Protein AF-A0AAV4PZE9-F1 (afdb_monomer_lite)

pLDDT: mean 72.15, std 19.59, range [29.45, 95.88]

InterPro domains:
  IPR031569 Apextrin, C-terminal domain [PF16977] (14-141)

Sequence (150 aa):
MSHKYFDFLCNRGKQQKTKIGSNEQKSGVAQHFCMKTTTWASQSKPQKWPKGEYCILQYGNRCPDDFQSGYITWRDTNNTSSSQSHTDGYTPAGNYTVGTTRIFYCCRNDGSSKNKIQLPNDAPFYLLKAGKYCQKVEGDVRVRTVLPLQ

Foldseek 3Di:
DDDDDDDFPDDDADWDFDQPDDPDRDTDIDGGDTAGQDDQPPPPDRDDFDAEWWKDFAHPDDDDPQWDKDKDKDFAPDQDPPQFQDDDDGDGDWDGGRRMTMTMMTTHHRHYLPDADEDDPVDDDDIHGRDDDHRHHPPDPDDDPPDDDD

Radius of gyration: 17.13 Å; chains: 1; bounding box: 54×29×39 Å

Structure (mmCIF, N/CA/C/O backbone):
data_AF-A0AAV4PZE9-F1
#
_entry.id   AF-A0AAV4PZE9-F1
#
loop_
_atom_site.group_PDB
_atom_site.id
_atom_site.type_symbol
_atom_site.label_atom_id
_atom_site.label_alt_id
_atom_site.label_comp_id
_atom_site.label_asym_id
_atom_site.label_entity_id
_atom_site.label_seq_id
_atom_site.pdbx_PDB_ins_code
_atom_site.Cartn_x
_atom_site.Cartn_y
_atom_site.Cartn_z
_atom_site.occupancy
_atom_site.B_iso_or_equiv
_atom_site.auth_seq_id
_atom_site.auth_comp_id
_atom_site.auth_asym_id
_atom_site.auth_atom_id
_atom_site.pdbx_PDB_model_num
ATOM 1 N N . MET A 1 1 ? -25.671 -20.533 7.749 1.00 29.45 1 MET A N 1
ATOM 2 C CA . MET A 1 1 ? -25.626 -19.819 6.454 1.00 29.45 1 MET A CA 1
ATOM 3 C C . MET A 1 1 ? -24.262 -19.158 6.332 1.00 29.45 1 MET A C 1
ATOM 5 O O . MET A 1 1 ? -23.963 -18.267 7.112 1.00 29.45 1 MET A O 1
ATOM 9 N N . SER A 1 2 ? -23.403 -19.670 5.450 1.00 30.14 2 SER A N 1
ATOM 10 C CA . SER A 1 2 ? -22.038 -19.172 5.232 1.00 30.14 2 SER A CA 1
ATOM 11 C C . SER A 1 2 ? -22.081 -18.101 4.140 1.00 30.14 2 SER A C 1
AT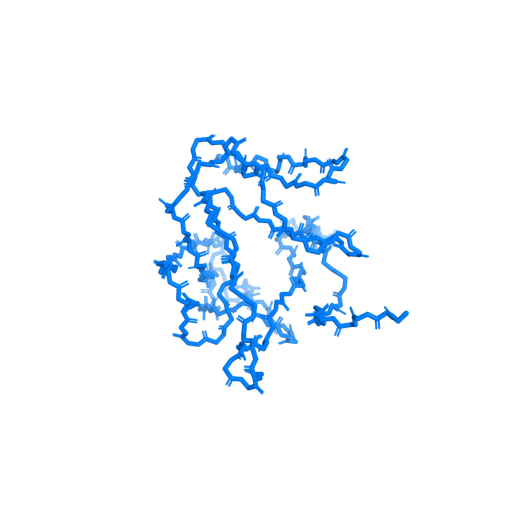OM 13 O O . SER A 1 2 ? -22.415 -18.394 2.994 1.00 30.14 2 SER A O 1
ATOM 15 N N . HIS A 1 3 ? -21.833 -16.849 4.513 1.00 32.53 3 HIS A N 1
ATOM 16 C CA . HIS A 1 3 ? -21.804 -15.713 3.596 1.00 32.53 3 HIS A CA 1
ATOM 17 C C . HIS A 1 3 ? -20.394 -15.603 2.988 1.00 32.53 3 HIS A C 1
ATOM 19 O O . HIS A 1 3 ? -19.469 -15.123 3.637 1.00 32.53 3 HIS A O 1
ATOM 25 N N . LYS A 1 4 ? -20.234 -16.048 1.734 1.00 41.56 4 LYS A N 1
ATOM 26 C CA . LYS A 1 4 ? -19.024 -15.875 0.908 1.00 41.56 4 LYS A CA 1
ATOM 27 C C . LYS A 1 4 ? -18.956 -14.435 0.375 1.00 41.56 4 LYS A C 1
ATOM 29 O O . LYS A 1 4 ? -19.753 -14.102 -0.495 1.00 41.56 4 LYS A O 1
ATOM 34 N N . TYR A 1 5 ? -18.065 -13.573 0.881 1.00 39.91 5 TYR A N 1
ATOM 35 C CA . TYR A 1 5 ? -18.033 -12.150 0.462 1.00 39.91 5 TYR A CA 1
ATOM 36 C C . TYR A 1 5 ? -16.646 -11.548 0.178 1.00 39.91 5 TYR A C 1
ATOM 38 O O . TYR A 1 5 ? -16.546 -10.340 -0.052 1.00 39.91 5 TYR A O 1
ATOM 46 N N . PHE A 1 6 ? -15.579 -12.351 0.113 1.00 42.88 6 PHE A N 1
ATOM 47 C CA . PHE A 1 6 ? -14.246 -11.872 -0.271 1.00 42.88 6 PHE A CA 1
ATOM 48 C C . PHE A 1 6 ? -13.510 -12.881 -1.157 1.00 42.88 6 PHE A C 1
ATOM 50 O O . PHE A 1 6 ? -12.666 -13.635 -0.690 1.00 42.88 6 PHE A O 1
ATOM 57 N N . ASP A 1 7 ? -13.794 -12.867 -2.459 1.00 41.50 7 ASP A N 1
ATOM 58 C CA . ASP A 1 7 ? -12.961 -13.591 -3.421 1.00 41.50 7 ASP A CA 1
ATOM 59 C C . ASP A 1 7 ? -11.692 -12.777 -3.703 1.00 41.50 7 ASP A C 1
ATOM 61 O O . ASP A 1 7 ? -11.686 -11.811 -4.471 1.00 41.50 7 ASP A O 1
ATOM 65 N N . PHE A 1 8 ? -10.600 -13.153 -3.040 1.00 47.84 8 PHE A N 1
ATOM 66 C CA . PHE A 1 8 ? -9.256 -12.767 -3.447 1.00 47.84 8 PHE A CA 1
ATOM 67 C C . PHE A 1 8 ? -8.822 -13.704 -4.577 1.00 47.84 8 PHE A C 1
ATOM 69 O O . PHE A 1 8 ? -8.687 -14.909 -4.368 1.00 47.84 8 PHE A O 1
ATOM 76 N N . LEU A 1 9 ? -8.581 -13.167 -5.777 1.00 50.62 9 LEU A N 1
ATOM 77 C CA . LEU A 1 9 ? -7.976 -13.951 -6.854 1.00 50.62 9 LEU A CA 1
ATOM 78 C C . LEU A 1 9 ? -6.510 -14.202 -6.485 1.00 50.62 9 LEU A C 1
ATOM 80 O O . LEU A 1 9 ? -5.657 -13.325 -6.613 1.00 50.62 9 LEU A O 1
ATOM 84 N N . CYS A 1 10 ? -6.242 -15.390 -5.948 1.00 49.56 10 CYS A N 1
ATOM 85 C CA . CYS A 1 10 ? -4.923 -15.806 -5.501 1.00 49.56 10 CYS A CA 1
ATOM 86 C C . CYS A 1 10 ? -4.304 -16.806 -6.472 1.00 49.56 10 CYS A C 1
ATOM 88 O O . CYS A 1 10 ? -4.860 -17.874 -6.711 1.00 49.56 10 CYS A O 1
ATOM 90 N N . ASN A 1 11 ? -3.062 -16.542 -6.870 1.00 41.31 11 ASN A N 1
ATOM 91 C CA . ASN A 1 11 ? -2.114 -17.608 -7.169 1.00 41.31 11 ASN A CA 1
ATOM 92 C C . ASN A 1 11 ? -0.833 -17.355 -6.349 1.00 41.31 11 ASN A C 1
ATOM 94 O O . ASN A 1 11 ? 0.110 -16.715 -6.798 1.00 41.31 11 ASN A O 1
ATOM 98 N N . ARG A 1 12 ? -0.840 -17.840 -5.095 1.00 43.59 12 ARG A N 1
ATOM 99 C CA . ARG A 1 12 ? 0.313 -17.930 -4.168 1.00 43.59 12 ARG A CA 1
ATOM 100 C C . ARG A 1 12 ? 0.987 -16.604 -3.753 1.00 43.59 12 ARG A C 1
ATOM 102 O O . ARG A 1 12 ? 2.163 -16.411 -4.035 1.00 43.59 12 ARG A O 1
ATOM 109 N N . GLY A 1 13 ? 0.317 -15.743 -2.981 1.00 46.16 13 GLY A N 1
ATOM 110 C CA . GLY A 1 13 ? 0.919 -14.517 -2.419 1.00 46.16 13 GLY A CA 1
ATOM 111 C C . GLY A 1 13 ? 2.163 -14.765 -1.541 1.00 46.16 13 GLY A C 1
ATOM 112 O O . GLY A 1 13 ? 2.049 -15.256 -0.419 1.00 46.16 13 GLY A O 1
ATOM 113 N N . LYS A 1 14 ? 3.357 -14.443 -2.052 1.00 51.97 14 LYS A N 1
ATOM 114 C CA . LYS A 1 14 ? 4.674 -14.542 -1.395 1.00 51.97 14 LYS A CA 1
ATOM 115 C C . LYS A 1 14 ? 5.615 -13.495 -2.003 1.00 51.97 14 LYS A C 1
ATOM 117 O O . LYS A 1 14 ? 5.626 -13.319 -3.216 1.00 51.97 14 LYS A O 1
ATOM 122 N N . GLN A 1 15 ? 6.440 -12.848 -1.182 1.00 49.41 15 GLN A N 1
ATOM 123 C CA . GLN A 1 15 ? 7.605 -12.090 -1.653 1.00 49.41 15 GLN A CA 1
ATOM 124 C C . GLN A 1 15 ? 8.856 -12.951 -1.455 1.00 49.41 15 GLN A C 1
ATOM 126 O O . GLN A 1 15 ? 9.079 -13.463 -0.357 1.00 49.41 15 GLN A O 1
ATOM 131 N N . GLN A 1 16 ? 9.646 -13.156 -2.509 1.00 53.03 16 GLN A N 1
ATOM 132 C CA . GLN A 1 16 ? 10.861 -13.971 -2.468 1.00 53.03 16 GLN A CA 1
ATOM 133 C C . GLN A 1 16 ? 12.020 -13.243 -3.147 1.00 53.03 16 GLN A C 1
ATOM 135 O O . GLN A 1 16 ? 11.874 -12.664 -4.223 1.00 53.03 16 GLN A O 1
ATOM 140 N N . LYS A 1 17 ? 13.194 -13.294 -2.514 1.00 51.34 17 LYS A N 1
ATOM 141 C CA . LYS A 1 17 ? 14.453 -12.922 -3.156 1.00 51.34 17 LYS A CA 1
ATOM 142 C C . LYS A 1 17 ? 14.939 -14.134 -3.941 1.00 51.34 17 LYS A C 1
ATOM 144 O O . LYS A 1 17 ? 15.281 -15.149 -3.337 1.00 51.34 17 LYS A O 1
ATOM 149 N N . THR A 1 18 ? 14.971 -14.031 -5.263 1.00 53.59 18 THR A N 1
ATOM 150 C CA . THR A 1 18 ? 15.380 -15.145 -6.127 1.00 53.59 18 THR A CA 1
ATOM 151 C C . THR A 1 18 ? 16.806 -14.909 -6.611 1.00 53.59 18 THR A C 1
ATOM 153 O O . THR A 1 18 ? 17.128 -13.826 -7.105 1.00 53.59 18 THR A O 1
ATOM 156 N N . LYS A 1 19 ? 17.668 -15.923 -6.473 1.00 49.59 19 LYS A N 1
ATOM 157 C CA . LYS A 1 19 ? 18.933 -15.998 -7.215 1.00 49.59 19 LYS A CA 1
ATOM 158 C C . LYS A 1 19 ? 18.631 -16.653 -8.559 1.00 49.59 19 LYS A C 1
ATOM 160 O O . LYS A 1 19 ? 18.187 -17.798 -8.573 1.00 49.59 19 LYS A O 1
ATOM 165 N N . ILE A 1 20 ? 18.823 -15.935 -9.660 1.00 50.69 20 ILE A N 1
ATOM 166 C CA . ILE A 1 20 ? 18.565 -16.454 -11.008 1.00 50.69 20 ILE A CA 1
ATOM 167 C C . ILE A 1 20 ? 19.921 -16.675 -11.692 1.00 50.69 20 ILE A C 1
ATOM 169 O O . ILE A 1 20 ? 20.580 -15.709 -12.059 1.00 50.69 20 ILE A O 1
ATOM 173 N N . GLY A 1 21 ? 20.331 -17.939 -11.863 1.00 46.47 21 GLY A N 1
ATOM 174 C CA . GLY A 1 21 ? 21.490 -18.338 -12.681 1.00 46.47 21 GLY A CA 1
ATOM 175 C C . GLY A 1 21 ? 22.750 -18.764 -11.911 1.00 46.47 21 GLY A C 1
ATOM 176 O O . GLY A 1 21 ? 23.053 -18.252 -10.837 1.00 46.47 21 GLY A O 1
ATOM 177 N N . SER A 1 22 ? 23.480 -19.734 -12.476 1.00 45.44 22 SER A N 1
ATOM 178 C CA . SER A 1 22 ? 24.618 -20.436 -11.863 1.00 45.44 22 SER A CA 1
ATOM 179 C C . SER A 1 22 ? 26.007 -19.863 -12.177 1.00 45.44 22 SER A C 1
ATOM 181 O O . SER A 1 22 ? 26.972 -20.447 -11.708 1.00 45.44 22 SER A O 1
ATOM 183 N N . ASN A 1 23 ? 26.152 -18.739 -12.895 1.00 50.50 23 ASN A N 1
ATOM 184 C CA . ASN A 1 23 ? 27.465 -18.082 -13.089 1.00 50.50 23 ASN A CA 1
ATOM 185 C C . ASN A 1 23 ? 27.430 -16.552 -13.322 1.00 50.50 23 ASN A C 1
ATOM 187 O O . ASN A 1 23 ? 28.462 -15.945 -13.577 1.00 50.50 23 ASN A O 1
ATOM 191 N N . GLU A 1 24 ? 26.285 -15.893 -13.137 1.00 48.66 24 GLU A N 1
ATOM 192 C CA . GLU A 1 24 ? 26.198 -14.439 -12.938 1.00 48.66 24 GLU A CA 1
ATOM 193 C C . GLU A 1 24 ? 25.281 -14.203 -11.739 1.00 48.66 24 GLU A C 1
ATOM 195 O O . GLU A 1 24 ? 24.183 -14.756 -11.679 1.00 48.66 24 GLU A O 1
ATOM 200 N N . GLN A 1 25 ? 25.712 -13.401 -10.764 1.00 50.97 25 GLN A N 1
ATOM 201 C CA . GLN A 1 25 ? 24.911 -13.077 -9.581 1.00 50.97 25 GLN A CA 1
ATOM 202 C C . GLN A 1 25 ? 23.758 -12.115 -9.936 1.00 50.97 25 GLN A C 1
ATOM 204 O O . GLN A 1 25 ? 23.723 -10.976 -9.475 1.00 50.97 25 GLN A O 1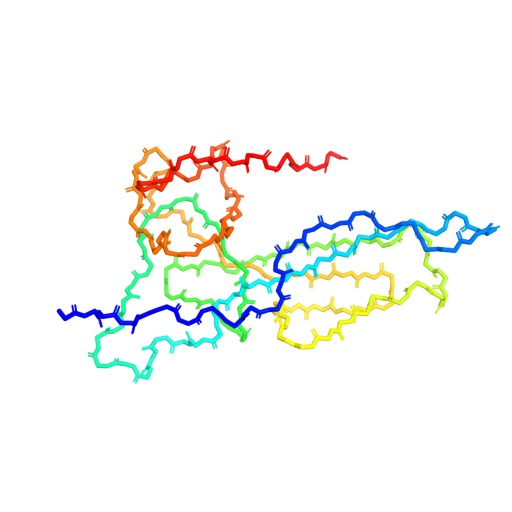
ATOM 209 N N . LYS A 1 26 ? 22.784 -12.553 -10.742 1.00 54.56 26 LYS A N 1
ATOM 210 C CA . LYS A 1 26 ? 21.531 -11.814 -10.938 1.00 54.56 26 LYS A CA 1
ATOM 211 C C . LYS A 1 26 ? 20.626 -12.069 -9.731 1.00 54.56 26 LYS A C 1
ATOM 213 O O . LYS A 1 26 ? 20.133 -13.175 -9.503 1.00 54.56 26 LYS A O 1
ATOM 218 N N . SER A 1 27 ? 20.452 -11.034 -8.912 1.00 62.94 27 SER A N 1
ATOM 219 C CA . SER A 1 27 ? 19.528 -11.016 -7.775 1.00 62.94 27 SER A CA 1
ATOM 220 C C . SER A 1 27 ? 18.307 -10.185 -8.148 1.00 62.94 27 SER A C 1
ATOM 222 O O . SER A 1 27 ? 18.458 -9.029 -8.529 1.00 62.94 27 SER A O 1
ATOM 224 N N . GLY A 1 28 ? 17.109 -10.747 -7.987 1.00 66.19 28 GLY A N 1
ATOM 225 C CA . GLY A 1 28 ? 15.844 -10.058 -8.251 1.00 66.19 28 GLY A CA 1
ATOM 226 C C . GLY A 1 28 ? 14.850 -10.190 -7.098 1.00 66.19 28 GLY A C 1
ATOM 227 O O . GLY A 1 28 ? 15.032 -11.003 -6.185 1.00 66.19 28 GLY A O 1
ATOM 228 N N . VAL A 1 29 ? 13.787 -9.388 -7.146 1.00 72.69 29 VAL A N 1
ATOM 229 C CA . VAL A 1 29 ? 12.654 -9.470 -6.216 1.00 72.69 29 VAL A CA 1
ATOM 230 C C . VAL A 1 29 ? 11.454 -10.029 -6.972 1.00 72.69 29 VAL A C 1
ATOM 232 O O . VAL A 1 29 ? 10.931 -9.377 -7.869 1.00 72.69 29 VAL A O 1
ATOM 235 N N . ALA A 1 30 ? 11.002 -11.222 -6.594 1.00 74.81 30 ALA A N 1
ATOM 236 C CA . ALA A 1 30 ? 9.744 -11.777 -7.071 1.00 74.81 30 ALA A CA 1
ATOM 237 C C . ALA A 1 30 ? 8.637 -11.448 -6.063 1.00 74.81 30 ALA A C 1
ATOM 239 O O . ALA A 1 30 ? 8.767 -11.732 -4.868 1.00 74.81 30 ALA A O 1
ATOM 240 N N . GLN A 1 31 ? 7.547 -10.846 -6.538 1.00 75.12 31 GLN A N 1
ATOM 241 C CA . GLN A 1 31 ? 6.378 -10.541 -5.718 1.00 75.12 31 GLN A CA 1
ATOM 242 C C . GLN A 1 31 ? 5.147 -11.204 -6.321 1.00 75.12 31 GLN A C 1
ATOM 244 O O . GLN A 1 31 ? 4.786 -10.941 -7.464 1.00 75.12 31 GLN A O 1
ATOM 249 N N . HIS A 1 32 ? 4.493 -12.044 -5.530 1.00 76.50 32 HIS A N 1
ATOM 250 C CA . HIS A 1 32 ? 3.186 -12.584 -5.857 1.00 76.50 32 HIS A CA 1
ATOM 251 C C . HIS A 1 32 ? 2.136 -11.892 -5.004 1.00 76.50 32 HIS A C 1
ATOM 253 O O . HIS A 1 32 ? 2.319 -11.714 -3.795 1.00 76.50 32 HIS A O 1
ATOM 259 N N . PHE A 1 33 ? 1.019 -11.550 -5.630 1.00 74.06 33 PHE A N 1
ATOM 260 C CA . PHE A 1 33 ? -0.038 -10.782 -5.002 1.00 74.06 33 PHE A CA 1
ATOM 261 C C . PHE A 1 33 ? -1.328 -11.590 -4.937 1.00 74.06 33 PHE A C 1
ATOM 263 O O . PHE A 1 33 ? -1.640 -12.380 -5.825 1.00 74.06 33 PHE A O 1
ATOM 270 N N . CYS A 1 34 ? -2.089 -11.342 -3.879 1.00 72.06 34 CYS A N 1
ATOM 271 C CA . CYS A 1 34 ? -3.516 -11.600 -3.845 1.00 72.06 34 CYS A CA 1
ATOM 272 C C . CYS A 1 34 ? -4.173 -10.266 -3.526 1.00 72.06 34 CYS A C 1
ATOM 274 O O . CYS A 1 34 ? -3.862 -9.657 -2.502 1.00 72.06 34 CYS A O 1
ATOM 276 N N . MET A 1 35 ? -5.038 -9.785 -4.410 1.00 74.19 35 MET A N 1
ATOM 277 C CA . MET A 1 35 ? -5.720 -8.514 -4.206 1.00 74.19 35 MET A CA 1
ATOM 278 C C . MET A 1 35 ? -7.181 -8.626 -4.591 1.00 74.19 35 MET A C 1
ATOM 280 O O . MET A 1 35 ? -7.593 -9.510 -5.342 1.00 74.19 35 MET A O 1
ATOM 284 N N . LYS A 1 36 ? -7.964 -7.702 -4.054 1.00 70.88 36 LYS A N 1
ATOM 285 C CA . LYS A 1 36 ? -9.360 -7.557 -4.418 1.00 70.88 36 LYS A CA 1
ATOM 286 C C . LYS A 1 36 ? -9.442 -6.903 -5.800 1.00 70.88 36 LYS A C 1
ATOM 288 O O . LYS A 1 36 ? -9.002 -5.769 -5.958 1.00 70.88 36 LYS A O 1
ATOM 293 N N . THR A 1 37 ? -10.008 -7.609 -6.776 1.00 69.19 37 THR A N 1
ATOM 294 C CA . THR A 1 37 ? -10.127 -7.147 -8.172 1.00 69.19 37 THR A CA 1
ATOM 295 C C . THR A 1 37 ? -11.520 -6.622 -8.527 1.00 69.19 37 THR A C 1
ATOM 297 O O . THR A 1 37 ? -11.736 -6.066 -9.600 1.00 69.19 37 THR A O 1
ATOM 300 N N . THR A 1 38 ? -12.495 -6.769 -7.632 1.00 61.94 38 THR A N 1
ATOM 301 C CA . THR A 1 38 ? -13.865 -6.298 -7.846 1.00 61.94 38 THR A CA 1
ATOM 302 C C . THR A 1 38 ? -14.115 -5.017 -7.060 1.00 61.94 38 THR A C 1
ATOM 304 O O . THR A 1 38 ? -13.973 -4.967 -5.834 1.00 61.94 38 THR A O 1
ATOM 307 N N . THR A 1 39 ? -14.496 -3.953 -7.768 1.00 52.78 39 THR A N 1
ATOM 308 C CA . THR A 1 39 ? -15.054 -2.752 -7.149 1.00 52.78 39 THR A CA 1
ATOM 309 C C . THR A 1 39 ? -16.471 -3.091 -6.687 1.00 52.78 39 THR A C 1
ATOM 311 O O . THR A 1 39 ? -17.278 -3.623 -7.444 1.00 52.78 39 THR A O 1
ATOM 314 N N . TRP A 1 40 ? -16.802 -2.820 -5.422 1.00 52.28 40 TRP A N 1
ATOM 315 C CA . TRP A 1 40 ? -18.111 -3.161 -4.841 1.00 52.28 40 TRP A CA 1
ATOM 316 C C . TRP A 1 40 ? -19.312 -2.440 -5.480 1.00 52.28 40 TRP A C 1
ATOM 318 O O . TRP A 1 40 ? -20.440 -2.645 -5.040 1.00 52.28 40 TRP A O 1
ATOM 328 N N . ALA A 1 41 ? -19.092 -1.623 -6.512 1.00 46.38 41 ALA A N 1
ATOM 329 C CA . ALA A 1 41 ? -20.129 -0.895 -7.236 1.00 46.38 41 ALA A CA 1
ATOM 330 C C . ALA A 1 41 ? -21.214 -1.812 -7.839 1.00 46.38 41 ALA A C 1
ATOM 332 O O . ALA A 1 41 ? -22.313 -1.345 -8.113 1.00 46.38 41 ALA A O 1
ATOM 333 N N . SER A 1 42 ? -20.937 -3.111 -7.999 1.00 43.69 42 SER A N 1
ATOM 334 C CA . SER A 1 42 ? -21.885 -4.096 -8.539 1.00 43.69 42 SER A CA 1
ATOM 335 C 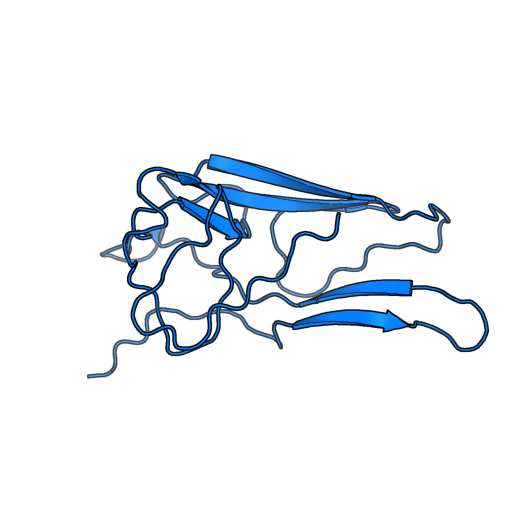C . SER A 1 42 ? -22.752 -4.804 -7.480 1.00 43.69 42 SER A C 1
ATOM 337 O O . SER A 1 42 ? -23.530 -5.684 -7.841 1.00 43.69 42 SER A O 1
ATOM 339 N N . GLN A 1 43 ? -22.620 -4.490 -6.182 1.00 52.91 43 GLN A N 1
ATOM 340 C CA . GLN A 1 43 ? -23.400 -5.123 -5.103 1.00 52.91 43 GLN A CA 1
ATOM 341 C C . GLN A 1 43 ? -24.439 -4.163 -4.508 1.00 52.91 43 GLN A C 1
ATOM 343 O O . GLN A 1 43 ? -24.166 -2.987 -4.301 1.00 52.91 43 GLN A O 1
ATOM 348 N N . SER A 1 44 ? -25.620 -4.683 -4.152 1.00 52.44 44 SER A N 1
ATOM 349 C CA . SER A 1 44 ? -26.739 -3.906 -3.587 1.00 52.44 44 SER A CA 1
ATOM 350 C C . SER A 1 44 ? -26.445 -3.262 -2.220 1.00 52.44 44 SER A C 1
ATOM 352 O O . SER A 1 44 ? -27.156 -2.348 -1.807 1.00 52.44 44 SER A O 1
ATOM 354 N N . LYS A 1 45 ? -25.396 -3.715 -1.518 1.00 54.81 45 LYS A N 1
ATOM 355 C CA . LYS A 1 45 ? -24.847 -3.104 -0.297 1.00 54.81 45 LYS A CA 1
ATOM 356 C C . LYS A 1 45 ? -23.314 -3.205 -0.316 1.00 54.81 45 LYS A C 1
ATOM 358 O O . LYS A 1 45 ? -22.777 -4.195 0.180 1.00 54.81 45 LYS A O 1
ATOM 363 N N . PRO A 1 46 ? -22.594 -2.231 -0.896 1.00 59.78 46 PRO A N 1
ATOM 364 C CA . PRO A 1 46 ? -21.138 -2.274 -0.942 1.00 59.78 46 PRO A CA 1
ATOM 365 C C . PRO A 1 46 ? -20.567 -2.206 0.477 1.00 59.78 46 PRO A C 1
ATOM 367 O O . PRO A 1 46 ? -20.773 -1.230 1.202 1.00 59.78 46 PRO A O 1
ATOM 370 N N . GLN A 1 47 ? -19.849 -3.251 0.891 1.00 68.69 47 GLN A N 1
ATOM 371 C CA . GLN A 1 47 ? -19.156 -3.247 2.174 1.00 68.69 47 GLN A CA 1
ATOM 372 C C . GLN A 1 47 ? -17.994 -2.257 2.103 1.00 68.69 47 GLN A C 1
ATOM 374 O O . GLN A 1 47 ? -17.057 -2.439 1.329 1.00 68.69 47 GLN A O 1
ATOM 379 N N . LYS A 1 48 ? -18.071 -1.187 2.895 1.00 80.69 48 LYS A N 1
ATOM 380 C CA . LYS A 1 48 ? -17.023 -0.167 2.943 1.00 80.69 48 LYS A CA 1
ATOM 381 C C . LYS A 1 48 ? -15.800 -0.706 3.676 1.00 80.69 48 LYS A C 1
ATOM 383 O O . LYS A 1 48 ? -15.926 -1.395 4.688 1.00 80.69 48 LYS A O 1
ATOM 388 N N . TRP A 1 49 ? -14.616 -0.344 3.192 1.00 87.75 49 TRP A N 1
ATOM 389 C CA . TRP A 1 49 ? -13.385 -0.538 3.952 1.00 87.75 49 TRP A CA 1
ATOM 390 C C . TRP A 1 49 ? -13.508 0.159 5.321 1.00 87.75 49 TRP A C 1
ATOM 392 O O . TRP A 1 49 ? -14.003 1.291 5.375 1.00 87.75 49 TRP A O 1
ATOM 402 N N . PRO A 1 50 ? -13.040 -0.459 6.415 1.00 91.75 50 PRO A N 1
ATOM 403 C CA . PRO A 1 50 ? -13.080 0.156 7.736 1.00 91.75 50 PRO A CA 1
ATOM 404 C C . PRO A 1 50 ? -12.118 1.347 7.818 1.00 91.75 50 PRO A C 1
ATOM 406 O O . PRO A 1 50 ? -11.020 1.300 7.257 1.00 91.75 50 PRO A O 1
ATOM 409 N N . LYS A 1 51 ? -12.518 2.395 8.545 1.00 94.44 51 LYS A N 1
ATOM 410 C CA . LYS A 1 51 ? -11.661 3.554 8.836 1.00 94.44 51 LYS A CA 1
ATOM 411 C C . LYS A 1 51 ? -10.381 3.124 9.539 1.00 94.44 51 LYS A C 1
ATOM 413 O O . LYS A 1 51 ? -10.416 2.239 10.392 1.00 94.44 51 LYS A O 1
ATOM 418 N N . GLY A 1 52 ? -9.265 3.764 9.213 1.00 94.88 52 GLY A N 1
ATOM 419 C CA . GLY A 1 52 ? -7.974 3.399 9.785 1.00 94.88 52 GLY A CA 1
ATOM 420 C C . GLY A 1 52 ? -6.812 4.159 9.166 1.00 94.88 52 GLY A C 1
ATOM 421 O O . GLY A 1 52 ? -7.004 5.154 8.473 1.00 94.88 52 GLY A O 1
ATOM 422 N N . GLU A 1 53 ? -5.611 3.655 9.427 1.00 95.88 53 GLU A N 1
ATOM 423 C CA . GLU A 1 53 ? -4.345 4.195 8.928 1.00 95.88 53 GLU A CA 1
ATOM 424 C C . GLU A 1 53 ? -3.561 3.063 8.245 1.00 95.88 53 GLU A C 1
ATOM 426 O O . GLU A 1 53 ? -2.730 2.382 8.852 1.00 95.88 53 GLU A O 1
ATOM 431 N N . TYR A 1 54 ? -3.887 2.801 6.979 1.00 94.38 54 TYR A N 1
ATOM 432 C CA . TYR A 1 54 ? -3.296 1.719 6.188 1.00 94.38 54 TYR A CA 1
ATOM 433 C C . TYR A 1 54 ? -3.437 1.969 4.688 1.00 94.38 54 TYR A C 1
ATOM 435 O O . TYR A 1 54 ? -4.290 2.742 4.248 1.00 94.38 54 TYR A O 1
ATOM 443 N N . CYS A 1 55 ? -2.620 1.271 3.901 1.00 93.88 55 CYS A N 1
ATOM 444 C CA . CYS A 1 55 ? -2.742 1.242 2.452 1.00 93.88 55 CYS A CA 1
ATOM 445 C C . CYS A 1 55 ? -2.981 -0.174 1.924 1.00 93.88 55 CYS A C 1
ATOM 447 O O . CYS A 1 55 ? -2.604 -1.173 2.539 1.00 93.88 55 CYS A O 1
ATOM 449 N N . ILE A 1 56 ? -3.590 -0.241 0.749 1.00 91.56 56 ILE A N 1
ATOM 450 C CA . ILE A 1 56 ? -3.822 -1.453 -0.035 1.00 91.56 56 ILE A CA 1
ATOM 451 C C . ILE A 1 56 ? -3.253 -1.253 -1.440 1.00 91.56 56 ILE A C 1
ATOM 453 O O . ILE A 1 56 ? -3.109 -0.120 -1.899 1.00 91.56 56 ILE A O 1
ATOM 457 N N . LEU A 1 57 ? -2.936 -2.343 -2.135 1.00 90.19 57 LEU A N 1
ATOM 458 C CA . LEU A 1 57 ? -2.549 -2.275 -3.545 1.00 90.19 57 LEU A CA 1
ATOM 459 C C . LEU A 1 57 ? -3.724 -1.745 -4.369 1.00 90.19 57 LEU A C 1
ATOM 461 O O . LEU A 1 57 ? -4.858 -2.193 -4.188 1.00 90.19 57 LEU A O 1
ATOM 465 N N . GLN A 1 58 ? -3.459 -0.789 -5.257 1.00 90.19 58 GLN A N 1
ATOM 466 C CA . GLN A 1 58 ? -4.489 -0.285 -6.153 1.00 90.19 58 GLN A CA 1
ATOM 467 C C . GLN A 1 58 ? -4.777 -1.344 -7.217 1.00 90.19 58 GLN A C 1
ATOM 469 O O . GLN A 1 58 ? -3.857 -1.880 -7.832 1.00 90.19 58 GLN A O 1
ATOM 474 N N . TYR A 1 59 ? -6.056 -1.602 -7.468 1.00 86.56 59 TYR A N 1
ATOM 475 C CA . TYR A 1 59 ? -6.510 -2.376 -8.614 1.00 86.56 59 TYR A CA 1
ATOM 476 C C . TYR A 1 59 ? -7.363 -1.487 -9.520 1.00 86.56 59 TYR A C 1
ATOM 478 O O . TYR A 1 59 ? -8.186 -0.710 -9.036 1.00 86.56 59 TYR A O 1
ATOM 486 N N . GLY A 1 60 ? -7.166 -1.589 -10.834 1.00 85.94 60 GLY A N 1
ATOM 487 C CA . GLY A 1 60 ? -7.819 -0.708 -11.800 1.00 85.94 60 GLY A CA 1
ATOM 488 C C . GLY A 1 60 ? -7.292 0.733 -11.764 1.00 85.94 60 GLY A C 1
ATOM 489 O O . GLY A 1 60 ? -6.176 1.014 -11.323 1.00 85.94 60 GLY A O 1
ATOM 490 N N . ASN A 1 61 ? -8.092 1.672 -12.264 1.00 88.00 61 ASN A N 1
ATOM 491 C CA . ASN A 1 61 ? -7.661 3.051 -12.513 1.00 88.00 61 ASN A CA 1
ATOM 492 C C . ASN A 1 61 ? -7.951 4.037 -11.368 1.00 88.00 61 ASN A C 1
ATOM 494 O O . ASN A 1 61 ? -7.562 5.199 -11.475 1.00 88.00 61 ASN A O 1
ATOM 498 N N . ARG A 1 62 ? -8.644 3.619 -10.302 1.00 88.00 62 ARG A N 1
ATOM 499 C CA . ARG A 1 62 ? -9.055 4.497 -9.194 1.00 88.00 62 ARG A CA 1
ATOM 500 C C . ARG A 1 62 ? -9.002 3.776 -7.854 1.00 88.00 62 ARG A C 1
ATOM 502 O O . ARG A 1 62 ? -9.216 2.568 -7.782 1.00 88.00 62 ARG A O 1
ATOM 509 N N . CYS A 1 63 ? -8.753 4.542 -6.797 1.00 90.44 63 CYS A N 1
ATOM 510 C CA . CYS A 1 63 ? -8.869 4.050 -5.433 1.00 90.44 63 CYS A C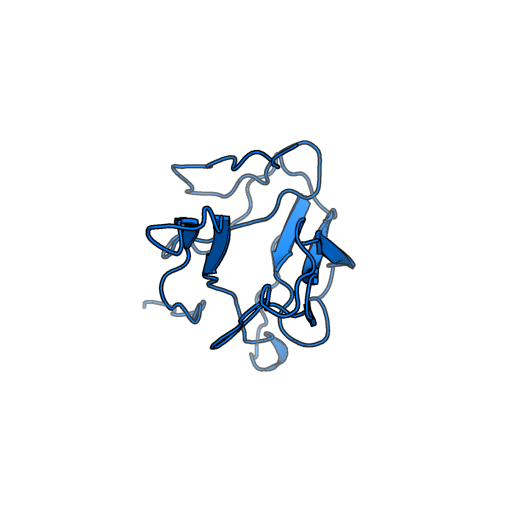A 1
ATOM 511 C C . CYS A 1 63 ? -10.332 3.934 -4.984 1.00 90.44 63 CYS A C 1
ATOM 513 O O . CYS A 1 63 ? -11.186 4.649 -5.512 1.00 90.44 63 CYS A O 1
ATOM 515 N N . PRO A 1 64 ? -10.629 3.050 -4.012 1.00 89.44 64 PRO A N 1
ATOM 516 C CA . PRO A 1 64 ? -11.922 3.051 -3.336 1.00 89.44 64 PRO A CA 1
ATOM 517 C C . PRO A 1 64 ? -12.197 4.396 -2.652 1.00 89.44 64 PRO A C 1
ATOM 519 O O . PRO A 1 64 ? -11.261 5.133 -2.336 1.00 89.44 64 PRO A O 1
ATOM 522 N N . ASP A 1 65 ? -13.467 4.668 -2.359 1.00 87.06 65 ASP A N 1
ATOM 523 C CA . ASP A 1 65 ? -13.872 5.851 -1.595 1.00 87.06 65 ASP A CA 1
ATOM 524 C C . ASP A 1 65 ? -13.099 5.960 -0.272 1.00 87.06 65 ASP A C 1
ATOM 526 O O . ASP A 1 65 ? -12.805 4.951 0.374 1.00 87.06 65 ASP A O 1
ATOM 530 N N . ASP A 1 66 ? -12.794 7.196 0.128 1.00 91.50 66 ASP A N 1
ATOM 531 C CA . ASP A 1 66 ? -12.013 7.560 1.321 1.00 91.50 66 ASP A CA 1
ATOM 532 C C . ASP A 1 66 ? -10.518 7.182 1.278 1.00 91.50 66 ASP A C 1
ATOM 534 O O . ASP A 1 66 ? -9.792 7.417 2.248 1.00 91.50 66 ASP A O 1
ATOM 538 N N . PHE A 1 67 ? -10.025 6.643 0.157 1.00 94.56 67 PHE A N 1
ATOM 539 C CA . PHE A 1 67 ? -8.597 6.428 -0.062 1.00 94.56 67 PHE A CA 1
ATOM 540 C C . PHE A 1 67 ? -7.998 7.467 -1.012 1.00 94.56 67 PHE A C 1
ATOM 542 O O . PHE A 1 67 ? -8.597 7.883 -2.000 1.00 94.56 67 PHE A O 1
ATOM 549 N N . GLN A 1 68 ? -6.748 7.820 -0.742 1.00 94.44 68 GLN A N 1
ATOM 550 C CA . GLN A 1 68 ? -5.894 8.641 -1.585 1.00 94.44 68 GLN A CA 1
ATOM 551 C C . GLN A 1 68 ? -4.895 7.754 -2.329 1.00 94.44 68 GLN A C 1
ATOM 553 O O . GLN A 1 68 ? -4.317 6.828 -1.753 1.00 94.44 68 GLN A O 1
ATOM 558 N N . SER A 1 69 ? -4.679 8.041 -3.610 1.00 94.06 69 SER A N 1
ATOM 559 C CA . SER A 1 69 ? -3.668 7.357 -4.415 1.00 94.06 69 SER A CA 1
ATOM 560 C C . SER A 1 69 ? -2.251 7.747 -3.997 1.00 94.06 69 SER A C 1
ATOM 562 O O . SER A 1 69 ? -1.972 8.901 -3.679 1.00 94.06 69 SER A O 1
ATOM 564 N N . GLY A 1 70 ? -1.331 6.794 -4.089 1.00 92.56 70 GLY A N 1
ATOM 565 C CA . GLY A 1 70 ? 0.108 7.023 -4.018 1.00 92.56 70 GLY A CA 1
ATOM 566 C C . GLY A 1 70 ? 0.878 5.932 -4.759 1.00 92.56 70 GLY A C 1
ATOM 567 O O . GLY A 1 70 ? 0.280 5.040 -5.366 1.00 92.56 70 GLY A O 1
ATOM 568 N N . TYR A 1 71 ? 2.210 6.017 -4.763 1.00 93.31 71 TYR A N 1
ATOM 569 C CA . TYR A 1 71 ? 3.053 5.085 -5.508 1.00 93.31 71 TYR A CA 1
ATOM 570 C C . TYR A 1 71 ? 4.436 4.881 -4.888 1.00 93.31 71 TYR A C 1
ATOM 572 O O . TYR A 1 71 ? 5.014 5.795 -4.307 1.00 93.31 71 TYR A O 1
ATOM 580 N N . ILE A 1 72 ? 4.996 3.684 -5.064 1.00 88.75 72 ILE A N 1
ATOM 581 C CA . ILE A 1 72 ? 6.412 3.386 -4.803 1.00 88.75 72 ILE A CA 1
ATOM 582 C C . ILE A 1 72 ? 7.051 2.975 -6.124 1.00 88.75 72 ILE A C 1
ATOM 584 O O . ILE A 1 72 ? 6.427 2.294 -6.937 1.00 88.75 72 ILE A O 1
ATOM 588 N N . THR A 1 73 ? 8.287 3.419 -6.352 1.00 88.44 73 THR A N 1
ATOM 589 C CA . THR A 1 73 ? 9.084 3.032 -7.522 1.00 88.44 73 THR A CA 1
ATOM 590 C C . THR A 1 73 ? 10.342 2.306 -7.066 1.00 88.44 73 THR A C 1
ATOM 592 O O . THR A 1 73 ? 11.161 2.884 -6.356 1.00 88.44 73 THR A O 1
ATOM 595 N N . TRP A 1 74 ? 10.506 1.063 -7.508 1.00 84.06 74 TRP A N 1
ATOM 596 C CA . TRP A 1 74 ? 11.760 0.324 -7.435 1.00 84.06 74 TRP A CA 1
ATOM 597 C C . TRP A 1 74 ? 12.535 0.558 -8.726 1.00 84.06 74 TRP A C 1
ATOM 599 O O . TRP A 1 74 ? 11.978 0.444 -9.819 1.00 84.06 74 TRP A O 1
ATOM 609 N N . ARG A 1 75 ? 13.814 0.906 -8.588 1.00 83.06 75 ARG A N 1
ATOM 610 C CA . ARG A 1 75 ? 14.743 1.061 -9.707 1.00 83.06 75 ARG A CA 1
ATOM 611 C C . ARG A 1 75 ? 15.732 -0.094 -9.673 1.00 83.06 75 ARG A C 1
ATOM 613 O O . ARG A 1 75 ? 16.349 -0.327 -8.634 1.00 83.06 75 ARG A O 1
ATOM 620 N N . ASP A 1 76 ? 15.894 -0.777 -10.796 1.00 76.62 76 ASP A N 1
ATOM 621 C CA . ASP A 1 76 ? 16.908 -1.817 -10.927 1.00 76.62 76 ASP A CA 1
ATOM 622 C C . ASP A 1 76 ? 18.294 -1.169 -10.939 1.00 76.62 76 ASP A C 1
ATOM 624 O O . ASP A 1 76 ? 18.540 -0.187 -11.641 1.00 76.62 76 ASP A O 1
ATOM 628 N N . THR A 1 77 ? 19.216 -1.712 -10.147 1.00 71.31 77 THR A N 1
ATOM 629 C CA . THR A 1 77 ? 20.575 -1.167 -10.000 1.00 71.31 77 THR A CA 1
ATOM 630 C C . THR A 1 77 ? 21.463 -1.426 -11.219 1.00 71.31 77 THR A C 1
ATOM 632 O O . THR A 1 77 ? 22.462 -0.738 -11.391 1.00 71.31 77 THR A O 1
ATOM 635 N N . ASN A 1 78 ? 21.085 -2.374 -12.083 1.00 65.38 78 ASN A N 1
ATOM 636 C CA . ASN A 1 78 ? 21.737 -2.657 -13.361 1.00 65.38 78 ASN A CA 1
ATOM 637 C C . ASN A 1 78 ? 20.713 -2.519 -14.490 1.00 65.38 78 ASN A C 1
ATOM 639 O O . ASN A 1 78 ? 19.996 -3.465 -14.808 1.00 65.38 78 ASN A O 1
ATOM 643 N N . ASN A 1 79 ? 20.649 -1.343 -15.109 1.00 56.72 79 ASN A N 1
ATOM 644 C CA . ASN A 1 79 ? 19.743 -0.992 -16.209 1.00 56.72 79 ASN A CA 1
ATOM 645 C C . ASN A 1 79 ? 20.183 -1.569 -17.571 1.00 56.72 79 ASN A C 1
ATOM 647 O O . ASN A 1 79 ? 20.089 -0.903 -18.600 1.00 56.72 79 ASN A O 1
ATOM 651 N N . THR A 1 80 ? 20.683 -2.805 -17.595 1.00 57.16 80 THR A N 1
ATOM 652 C CA . THR A 1 80 ? 20.952 -3.485 -18.867 1.00 57.16 80 THR A CA 1
ATOM 653 C C . THR A 1 80 ? 19.632 -3.879 -19.528 1.00 57.16 80 THR A C 1
ATOM 655 O O . THR A 1 80 ? 18.642 -4.140 -18.845 1.00 57.16 80 THR A O 1
ATOM 658 N N . SER A 1 81 ? 19.615 -4.000 -20.855 1.00 54.81 81 SER A N 1
ATOM 659 C CA . SER A 1 81 ? 18.462 -4.488 -21.632 1.00 54.81 81 SER A CA 1
ATOM 660 C C . SER A 1 81 ? 17.964 -5.887 -21.217 1.00 54.81 81 SER A C 1
ATOM 662 O O . SER A 1 81 ? 16.875 -6.292 -21.622 1.00 54.81 81 SER A O 1
ATOM 664 N N . SER A 1 82 ? 18.732 -6.606 -20.385 1.00 53.53 82 SER A N 1
ATOM 665 C CA . SER A 1 82 ? 18.380 -7.906 -19.800 1.00 53.53 82 SER A CA 1
ATOM 666 C C . SER A 1 82 ? 17.629 -7.829 -18.457 1.00 53.53 82 SER A C 1
ATOM 668 O O . SER A 1 82 ? 17.132 -8.850 -17.983 1.00 53.53 82 SER A O 1
ATOM 670 N N . SER A 1 83 ? 17.508 -6.641 -17.854 1.00 55.69 83 SER A N 1
ATOM 671 C CA . SER A 1 83 ? 16.768 -6.395 -16.607 1.00 55.69 83 SER A CA 1
ATOM 672 C C . SER A 1 83 ? 15.327 -6.002 -16.926 1.00 55.69 83 SER A C 1
ATOM 674 O O . SER A 1 83 ? 14.948 -4.829 -16.902 1.00 55.69 83 SER A O 1
ATOM 676 N N . GLN A 1 84 ? 14.525 -6.987 -17.320 1.00 58.22 84 GLN A N 1
ATOM 677 C CA . GLN A 1 84 ? 13.117 -6.769 -17.632 1.00 58.22 84 GLN A CA 1
ATOM 678 C C . GLN A 1 84 ? 12.262 -7.076 -16.404 1.00 58.22 84 GLN A C 1
ATOM 680 O O . GLN A 1 84 ? 12.274 -8.191 -15.882 1.00 58.22 84 GLN A O 1
ATOM 685 N N . SER A 1 85 ? 11.502 -6.077 -15.949 1.00 66.94 85 SER A N 1
ATOM 686 C CA . SER A 1 85 ? 10.437 -6.282 -14.968 1.00 66.94 85 SER A CA 1
ATOM 687 C C . SER A 1 85 ? 9.317 -7.088 -15.633 1.00 66.94 85 SER A C 1
ATOM 689 O O . SER A 1 85 ? 8.557 -6.551 -16.434 1.00 66.94 85 SER A O 1
ATOM 691 N N . HIS A 1 86 ? 9.253 -8.390 -15.348 1.00 71.69 86 HIS A N 1
ATOM 692 C CA . HIS A 1 86 ? 8.241 -9.293 -15.901 1.00 71.69 86 HIS A CA 1
ATOM 693 C C . HIS A 1 86 ? 6.993 -9.336 -15.011 1.00 71.69 86 HIS A C 1
ATOM 695 O O . HIS A 1 86 ? 7.089 -9.507 -13.794 1.00 71.69 86 HIS A O 1
ATOM 701 N N . THR A 1 87 ? 5.820 -9.239 -15.629 1.00 76.62 87 THR A N 1
ATOM 702 C CA . THR A 1 87 ? 4.513 -9.320 -14.966 1.00 76.62 87 THR A CA 1
ATOM 703 C C . THR A 1 87 ? 3.641 -10.360 -15.647 1.00 76.62 87 THR A C 1
ATOM 705 O O . THR A 1 87 ? 3.638 -10.437 -16.871 1.00 76.62 87 THR A O 1
ATOM 708 N N . ASP A 1 88 ? 2.869 -11.107 -14.866 1.00 76.44 88 ASP A N 1
ATOM 709 C CA . ASP A 1 88 ? 1.896 -12.080 -15.365 1.00 76.44 88 ASP A CA 1
ATOM 710 C C . ASP A 1 88 ? 0.645 -12.090 -14.464 1.00 76.44 88 ASP A C 1
ATOM 712 O O . ASP A 1 88 ? 0.715 -11.725 -13.285 1.00 76.44 88 ASP A O 1
ATOM 716 N N . GLY A 1 89 ? -0.496 -12.506 -15.015 1.00 77.94 89 GLY A N 1
ATOM 717 C CA . GLY A 1 89 ? -1.780 -12.585 -14.321 1.00 77.94 89 GLY A CA 1
ATOM 718 C C . GLY A 1 89 ? -2.365 -11.230 -13.898 1.00 77.94 89 GLY A C 1
ATOM 719 O O . GLY A 1 89 ? -2.228 -10.220 -14.583 1.00 77.94 89 GLY A O 1
ATOM 720 N N . TYR A 1 90 ? -3.065 -11.219 -12.757 1.00 78.44 90 TYR A N 1
ATOM 721 C CA . TYR A 1 90 ? -3.641 -10.004 -12.174 1.00 78.44 90 TYR A CA 1
ATOM 722 C C . TYR A 1 90 ? -2.600 -9.274 -11.324 1.00 78.44 90 TYR A C 1
ATOM 724 O O . TYR A 1 90 ? -2.254 -9.718 -10.225 1.00 78.44 90 TYR A O 1
ATOM 732 N N . THR A 1 91 ? -2.129 -8.131 -11.811 1.00 84.31 91 THR A N 1
ATOM 733 C CA . THR A 1 91 ? -1.151 -7.298 -11.107 1.00 84.31 91 THR A CA 1
ATOM 734 C C . THR A 1 91 ? -1.786 -6.058 -10.486 1.00 84.31 91 THR A C 1
ATOM 736 O O . THR A 1 91 ? -2.856 -5.621 -10.923 1.00 84.31 91 THR A O 1
ATOM 739 N N . PRO A 1 92 ? -1.128 -5.446 -9.482 1.00 88.00 92 PRO A N 1
ATOM 740 C CA . PRO A 1 92 ? -1.493 -4.108 -9.048 1.00 88.00 92 PRO A CA 1
ATOM 741 C C . PRO A 1 92 ? -1.455 -3.132 -10.224 1.00 88.00 92 PRO A C 1
ATOM 743 O O . PRO A 1 92 ? -0.703 -3.315 -11.185 1.00 88.00 92 PRO A O 1
ATOM 746 N N . ALA A 1 93 ? -2.227 -2.058 -10.125 1.00 90.00 93 ALA A N 1
ATOM 747 C CA . ALA A 1 93 ? -2.061 -0.928 -11.018 1.00 90.00 93 ALA A CA 1
ATOM 748 C C . ALA A 1 93 ? -0.644 -0.358 -10.850 1.00 90.00 93 ALA A C 1
ATOM 750 O O . ALA A 1 93 ? -0.139 -0.222 -9.732 1.00 90.00 93 ALA A O 1
ATOM 751 N N . GLY A 1 94 ? 0.011 -0.034 -11.959 1.00 91.06 94 GLY A N 1
ATOM 752 C CA . GLY A 1 94 ? 1.409 0.366 -11.934 1.00 91.06 94 GLY A CA 1
ATOM 753 C C . GLY A 1 94 ? 1.985 0.617 -13.319 1.00 91.06 94 GLY A C 1
ATOM 754 O O . GLY A 1 94 ? 1.289 0.532 -14.330 1.00 91.06 94 GLY A O 1
ATOM 755 N N . ASN A 1 95 ? 3.274 0.935 -13.351 1.00 90.12 95 ASN A N 1
ATOM 756 C CA . ASN A 1 95 ? 4.055 1.069 -14.570 1.00 90.12 95 ASN A CA 1
ATOM 757 C C . ASN A 1 95 ? 5.278 0.152 -14.469 1.00 90.12 95 ASN A C 1
ATOM 759 O O . ASN A 1 95 ? 6.110 0.315 -13.578 1.00 90.12 95 ASN A O 1
ATOM 763 N N . TYR A 1 96 ? 5.341 -0.831 -15.361 1.00 86.50 96 TYR A N 1
ATOM 764 C CA . TYR A 1 96 ? 6.358 -1.877 -15.379 1.00 86.50 96 TYR A CA 1
ATOM 765 C C . TYR A 1 96 ? 7.193 -1.693 -16.642 1.00 86.50 96 TYR A C 1
ATOM 767 O O . TYR A 1 96 ? 6.761 -2.049 -17.736 1.00 86.50 96 TYR A O 1
ATOM 775 N N . THR A 1 97 ? 8.352 -1.056 -16.508 1.00 83.25 97 THR A N 1
ATOM 776 C CA . THR A 1 97 ? 9.243 -0.751 -17.633 1.00 83.25 97 THR A CA 1
ATOM 777 C C . THR A 1 97 ? 10.582 -1.448 -17.455 1.00 83.25 97 THR A C 1
ATOM 779 O O . THR A 1 97 ? 10.885 -2.032 -16.413 1.00 83.25 97 THR A O 1
ATOM 782 N N . VAL A 1 98 ? 11.434 -1.350 -18.474 1.00 77.12 98 VAL A N 1
ATOM 783 C CA . VAL A 1 98 ? 12.838 -1.742 -18.344 1.00 77.12 98 VAL A CA 1
ATOM 784 C C . VAL A 1 98 ? 13.487 -0.872 -17.265 1.00 77.12 98 VAL A C 1
ATOM 786 O O . VAL A 1 98 ? 13.414 0.357 -17.323 1.00 77.12 98 VAL A O 1
ATOM 789 N N . GLY A 1 99 ? 14.073 -1.511 -16.254 1.00 76.31 99 GLY A N 1
ATOM 790 C CA . GLY A 1 99 ? 14.801 -0.847 -15.175 1.00 76.31 99 GLY A CA 1
ATOM 791 C C . GLY A 1 99 ? 13.962 -0.156 -14.093 1.00 76.31 99 GLY A C 1
ATOM 792 O O . GLY A 1 99 ? 14.546 0.304 -13.108 1.00 76.31 99 GLY A O 1
ATOM 793 N N . THR A 1 100 ? 12.629 -0.062 -14.225 1.00 83.06 100 THR A N 1
ATOM 794 C CA . THR A 1 100 ? 11.774 0.445 -13.138 1.00 83.06 100 THR A CA 1
ATOM 795 C C . THR A 1 100 ? 10.452 -0.294 -13.007 1.00 83.06 100 THR A C 1
ATOM 797 O O . THR A 1 100 ? 9.720 -0.490 -13.973 1.00 83.06 100 THR A O 1
ATOM 800 N N . THR A 1 101 ? 10.103 -0.610 -11.764 1.00 86.56 101 THR A N 1
ATOM 801 C CA . THR A 1 101 ? 8.773 -1.074 -11.375 1.00 86.56 101 THR A CA 1
ATOM 802 C C . THR A 1 101 ? 8.134 -0.007 -10.498 1.00 86.56 101 THR A C 1
ATOM 804 O O . THR A 1 101 ? 8.614 0.263 -9.400 1.00 86.56 101 THR A O 1
ATOM 807 N N . ARG A 1 102 ? 7.041 0.607 -10.950 1.00 90.44 102 ARG A N 1
ATOM 808 C CA . ARG A 1 102 ? 6.204 1.497 -10.137 1.00 90.44 102 ARG A CA 1
ATOM 809 C C . ARG A 1 102 ? 4.895 0.799 -9.807 1.00 90.44 102 ARG A C 1
ATOM 811 O O . ARG A 1 102 ? 4.176 0.410 -10.718 1.00 90.44 102 ARG A O 1
ATOM 818 N N . ILE A 1 103 ? 4.560 0.696 -8.525 1.00 90.94 103 ILE A N 1
ATOM 819 C CA . ILE A 1 103 ? 3.281 0.140 -8.060 1.00 90.94 103 ILE A CA 1
ATOM 820 C C . ILE A 1 103 ? 2.466 1.244 -7.400 1.00 90.94 103 ILE A C 1
ATOM 822 O O . ILE A 1 103 ? 2.993 2.012 -6.591 1.00 90.94 103 ILE A O 1
ATOM 826 N N . PHE A 1 104 ? 1.182 1.297 -7.740 1.00 93.62 104 PHE A N 1
ATOM 827 C CA . PHE A 1 104 ? 0.205 2.191 -7.143 1.00 93.62 104 PHE A CA 1
ATOM 828 C C . PHE A 1 104 ? -0.480 1.542 -5.943 1.00 93.62 104 PHE A C 1
ATOM 830 O O . PHE A 1 104 ? -0.788 0.347 -5.922 1.00 93.62 104 PHE A O 1
ATOM 837 N N . TYR A 1 105 ? -0.735 2.358 -4.932 1.00 93.94 105 TYR A N 1
ATOM 838 C CA . TYR A 1 105 ? -1.461 1.979 -3.733 1.00 93.94 105 TYR A CA 1
ATOM 839 C C . TYR A 1 105 ? -2.523 3.018 -3.404 1.00 93.94 105 TYR A C 1
ATOM 841 O O . TYR A 1 105 ? -2.455 4.175 -3.811 1.00 93.94 105 TYR A O 1
ATOM 849 N N . CYS A 1 106 ? -3.491 2.581 -2.616 1.00 94.44 106 CYS A N 1
ATOM 850 C CA . CYS A 1 106 ? -4.547 3.397 -2.059 1.00 94.44 106 CYS A CA 1
ATOM 851 C C . CYS A 1 106 ? -4.335 3.443 -0.555 1.00 94.44 106 CYS A C 1
ATOM 853 O O . CYS A 1 106 ? -4.387 2.397 0.088 1.00 94.44 106 CYS A O 1
ATOM 855 N N . CYS A 1 107 ? -4.111 4.626 0.009 1.00 95.31 107 CYS A N 1
ATOM 856 C CA . CYS A 1 107 ? -3.961 4.837 1.447 1.00 95.31 107 CYS A CA 1
ATOM 857 C C . CYS A 1 107 ? -5.169 5.556 2.029 1.00 95.31 107 CYS A C 1
ATOM 859 O O . CYS A 1 107 ? -5.671 6.499 1.430 1.00 95.31 107 CYS A O 1
ATOM 861 N N . ARG A 1 108 ? -5.586 5.167 3.229 1.00 95.06 108 ARG A N 1
ATOM 862 C CA . ARG A 1 108 ? -6.516 5.952 4.043 1.00 95.06 108 ARG A CA 1
ATOM 863 C C . ARG A 1 108 ? -5.863 6.304 5.372 1.00 95.06 108 ARG A C 1
ATOM 865 O O . ARG A 1 108 ? -5.021 5.555 5.869 1.00 95.06 108 ARG A O 1
ATOM 872 N N . ASN A 1 109 ? -6.253 7.448 5.917 1.00 94.81 109 ASN A N 1
ATOM 873 C CA . ASN A 1 109 ? -5.768 7.952 7.200 1.00 94.81 109 ASN A CA 1
ATOM 874 C C . ASN A 1 109 ? -6.888 8.667 7.974 1.00 94.81 109 ASN A C 1
ATOM 876 O O . ASN A 1 109 ? -6.693 9.707 8.596 1.00 94.81 109 ASN A O 1
ATOM 880 N N . ASP A 1 110 ? -8.103 8.141 7.869 1.00 95.12 110 ASP A N 1
ATOM 881 C CA . ASP A 1 110 ? -9.317 8.678 8.487 1.00 95.12 110 ASP A CA 1
ATOM 882 C C . ASP A 1 110 ? -9.672 7.948 9.798 1.00 95.12 110 ASP A C 1
ATOM 884 O O . ASP A 1 110 ? -10.812 7.984 10.268 1.00 95.12 110 ASP A O 1
ATOM 888 N N . GLY A 1 111 ? -8.691 7.264 10.391 1.00 94.06 111 GLY A N 1
ATOM 889 C CA . GLY A 1 111 ? -8.794 6.556 11.661 1.00 94.06 111 GLY A CA 1
ATOM 890 C C . GLY A 1 111 ? -7.423 6.341 12.303 1.00 94.06 111 GLY A C 1
ATOM 891 O O . GLY A 1 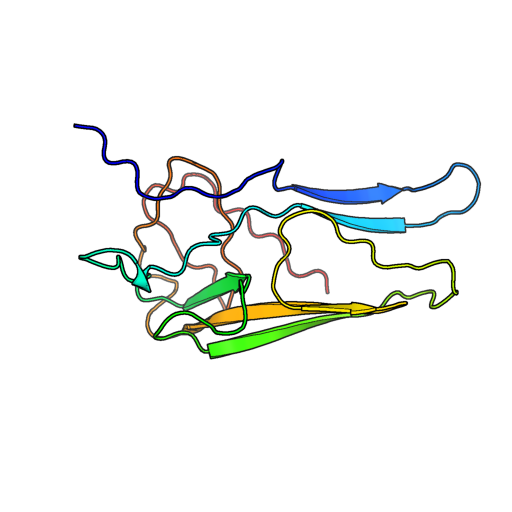111 ? -6.405 6.804 11.804 1.00 94.06 111 GLY A O 1
ATOM 892 N N . SER A 1 112 ? -7.386 5.630 13.431 1.00 94.25 112 SER A N 1
ATOM 893 C CA . SER A 1 112 ? -6.139 5.349 14.152 1.00 94.25 112 SER A CA 1
ATOM 894 C C . SER A 1 112 ? -5.674 3.914 13.933 1.00 94.25 112 SER A C 1
ATOM 896 O O . SER A 1 112 ? -6.441 2.981 14.173 1.00 94.25 112 SER A O 1
ATOM 898 N N . SER A 1 113 ? -4.384 3.726 13.635 1.00 93.19 113 SER A N 1
ATOM 899 C CA . SER A 1 113 ? -3.724 2.408 13.605 1.00 93.19 113 SER A CA 1
ATOM 900 C C . SER A 1 113 ? -3.840 1.618 14.920 1.00 93.19 113 SER A C 1
ATOM 902 O O . SER A 1 113 ? -3.683 0.394 14.927 1.00 93.19 113 SER A O 1
ATOM 904 N N . LYS A 1 114 ? -4.149 2.285 16.044 1.00 92.19 114 LYS A N 1
ATOM 905 C CA . LYS A 1 114 ? -4.381 1.646 17.352 1.00 92.19 114 LYS A CA 1
ATOM 906 C C . LYS A 1 114 ? -5.760 0.998 17.482 1.00 92.19 114 LYS A C 1
ATOM 908 O O . LYS A 1 114 ? -5.891 0.066 18.279 1.00 92.19 114 LYS A O 1
ATOM 913 N N . ASN A 1 115 ? -6.756 1.475 16.738 1.00 93.94 115 ASN A N 1
ATOM 914 C CA . ASN A 1 115 ? -8.106 0.920 16.758 1.00 93.94 115 ASN A CA 1
ATOM 915 C C . ASN A 1 115 ? -8.119 -0.346 15.910 1.00 93.94 115 ASN A C 1
ATOM 917 O O . ASN A 1 115 ? -7.638 -0.324 14.783 1.00 93.94 115 ASN A O 1
ATOM 921 N N . LYS A 1 116 ? -8.643 -1.454 16.438 1.00 91.88 116 LYS A N 1
ATOM 922 C CA . LYS A 1 116 ? -8.751 -2.692 15.659 1.00 91.88 116 LYS A CA 1
ATOM 923 C C . LYS A 1 116 ? -9.790 -2.508 14.556 1.00 91.88 116 LYS A C 1
ATOM 925 O O . LYS A 1 116 ? -10.883 -2.019 14.827 1.00 91.88 116 LYS A O 1
ATOM 930 N N . ILE A 1 117 ? -9.451 -2.921 13.341 1.00 91.75 117 ILE A N 1
ATOM 931 C CA . ILE A 1 117 ? -10.402 -2.996 12.231 1.00 91.75 117 ILE A CA 1
ATOM 932 C C . ILE A 1 117 ? -10.841 -4.438 12.002 1.00 91.75 117 ILE A C 1
ATOM 934 O O . ILE A 1 117 ? -10.053 -5.367 12.182 1.00 91.75 117 ILE A O 1
ATOM 938 N N . GLN A 1 118 ? -12.087 -4.615 11.578 1.00 88.06 118 GLN A N 1
ATOM 939 C CA . GLN A 1 118 ? -12.592 -5.908 11.137 1.00 88.06 118 GLN A CA 1
ATOM 940 C C . GLN A 1 118 ? -12.346 -6.065 9.643 1.00 88.06 118 GLN A C 1
ATOM 942 O O . GLN A 1 118 ? -12.842 -5.286 8.828 1.00 88.06 118 GLN A O 1
ATOM 947 N N . LEU A 1 119 ? -11.563 -7.080 9.304 1.00 84.31 119 LEU A N 1
ATOM 948 C CA . LEU A 1 119 ? -11.340 -7.547 7.946 1.00 84.31 119 LEU A CA 1
ATOM 949 C C . LEU A 1 119 ? -11.547 -9.067 7.924 1.00 84.31 119 LEU A C 1
ATOM 951 O O . LEU A 1 119 ? -11.448 -9.703 8.976 1.00 84.31 119 LEU A O 1
ATOM 955 N N . PRO A 1 120 ? -11.828 -9.651 6.752 1.00 77.06 120 PRO A N 1
ATOM 956 C CA . PRO A 1 120 ? -11.874 -11.101 6.585 1.00 77.06 120 PRO A CA 1
ATOM 957 C C . PRO A 1 120 ? -10.571 -11.733 7.064 1.00 77.06 120 PRO A C 1
ATOM 959 O O . PRO A 1 120 ? -9.488 -11.260 6.718 1.00 77.06 120 PRO A O 1
ATOM 962 N N . ASN A 1 121 ? -10.677 -12.780 7.871 1.00 73.19 121 ASN A N 1
ATOM 963 C CA . ASN A 1 121 ? -9.545 -13.490 8.473 1.00 73.19 121 ASN A CA 1
ATOM 964 C C . ASN A 1 121 ? -9.485 -14.969 8.050 1.00 73.19 121 ASN A C 1
ATOM 966 O O . ASN A 1 121 ? -8.665 -15.736 8.548 1.00 73.19 121 ASN A O 1
ATOM 970 N N . ASP A 1 122 ? -10.336 -15.346 7.103 1.00 73.25 122 ASP A N 1
ATOM 971 C CA . ASP A 1 122 ? -10.460 -16.650 6.464 1.00 73.25 122 ASP A CA 1
ATOM 972 C C . ASP A 1 122 ? -9.317 -16.939 5.472 1.00 73.25 122 ASP A C 1
ATOM 974 O O . ASP A 1 122 ? -9.023 -18.100 5.188 1.00 73.25 122 ASP A O 1
ATOM 978 N N . ALA A 1 123 ? -8.607 -15.903 5.013 1.00 70.94 123 ALA A N 1
ATOM 979 C CA . ALA A 1 123 ? -7.387 -16.018 4.219 1.00 70.94 123 ALA A CA 1
ATOM 980 C C . ALA A 1 123 ? -6.360 -14.939 4.618 1.00 70.94 123 ALA A C 1
ATOM 982 O O . ALA A 1 123 ? -6.744 -13.846 5.040 1.00 70.94 123 ALA A O 1
ATOM 983 N N . PRO A 1 124 ? -5.046 -15.205 4.480 1.00 73.38 124 PRO A N 1
ATOM 984 C CA . PRO A 1 124 ? -4.025 -14.204 4.761 1.00 73.38 124 PRO A CA 1
ATOM 985 C C . PRO A 1 124 ? -4.110 -13.044 3.765 1.00 73.38 124 PRO A C 1
ATOM 987 O O . PRO A 1 124 ? -4.218 -13.246 2.556 1.00 73.38 124 PRO A O 1
ATOM 990 N N . PHE A 1 125 ? -3.977 -11.824 4.275 1.00 77.75 125 PHE A N 1
ATOM 991 C CA . PHE A 1 125 ? -3.904 -10.604 3.478 1.00 77.75 125 PHE A CA 1
ATOM 992 C C . PHE A 1 125 ? -2.772 -9.707 3.984 1.00 77.75 125 PHE A C 1
ATOM 994 O O . PHE A 1 125 ? -2.225 -9.908 5.069 1.00 77.75 125 PHE A O 1
ATOM 1001 N N . TYR A 1 126 ? -2.427 -8.701 3.184 1.00 81.38 126 TYR A N 1
ATOM 1002 C CA . TYR A 1 126 ? -1.421 -7.706 3.535 1.00 81.38 126 TYR A CA 1
ATOM 1003 C C . TYR A 1 126 ? -2.039 -6.314 3.527 1.00 81.38 126 TYR A C 1
ATOM 1005 O O . TYR A 1 126 ? -2.667 -5.911 2.548 1.00 81.38 126 TYR A O 1
ATOM 1013 N N . LEU A 1 127 ? -1.808 -5.569 4.607 1.00 88.44 127 LEU A N 1
ATOM 1014 C CA . LEU A 1 127 ? -1.963 -4.121 4.627 1.00 88.44 127 LEU A CA 1
ATOM 1015 C C . LEU A 1 127 ? -0.577 -3.494 4.614 1.00 88.44 127 LEU A C 1
ATOM 1017 O O . LEU A 1 127 ? 0.313 -3.900 5.364 1.00 88.44 127 LEU A O 1
ATOM 1021 N N . LEU A 1 128 ? -0.405 -2.490 3.769 1.00 89.25 128 LEU A N 1
ATOM 1022 C CA . LEU A 1 128 ? 0.800 -1.684 3.747 1.00 89.25 128 LEU A CA 1
ATOM 1023 C C . LEU A 1 128 ? 0.684 -0.608 4.828 1.00 89.25 128 LEU A C 1
ATOM 1025 O O . LEU A 1 128 ? -0.372 -0.009 5.042 1.00 89.25 128 LEU A O 1
ATOM 1029 N N . LYS A 1 129 ? 1.783 -0.372 5.533 1.00 89.69 129 LYS A N 1
ATOM 1030 C CA . LYS A 1 129 ? 1.864 0.629 6.595 1.00 89.69 129 LYS A CA 1
ATOM 1031 C C . LYS A 1 129 ? 1.784 2.036 5.994 1.00 89.69 129 LYS A C 1
ATOM 1033 O O . LYS A 1 129 ? 2.632 2.384 5.181 1.00 89.69 129 LYS A O 1
ATOM 1038 N N . ALA A 1 130 ? 0.799 2.830 6.418 1.00 88.19 130 ALA A N 1
ATOM 1039 C CA . ALA A 1 130 ? 0.643 4.221 5.979 1.00 88.19 130 ALA A CA 1
ATOM 1040 C C . ALA A 1 130 ? 1.395 5.213 6.884 1.00 88.19 130 ALA A C 1
ATOM 1042 O O . ALA A 1 130 ? 2.014 6.152 6.396 1.00 88.19 130 ALA A O 1
ATOM 1043 N N . GLY A 1 131 ? 1.363 4.989 8.202 1.00 85.69 131 GLY A N 1
ATOM 1044 C CA . GLY A 1 131 ? 1.919 5.912 9.192 1.00 85.69 131 GLY A CA 1
ATOM 1045 C C . GLY A 1 131 ? 2.995 5.305 10.081 1.00 85.69 131 GLY A C 1
ATOM 1046 O O . GLY A 1 131 ? 3.783 4.450 9.665 1.00 85.69 131 GLY A O 1
ATOM 1047 N N . LYS A 1 132 ? 3.058 5.752 11.342 1.00 87.12 132 LYS A N 1
ATOM 1048 C CA . LYS A 1 132 ? 4.103 5.320 12.291 1.00 87.12 132 LYS A CA 1
ATOM 1049 C C . LYS A 1 132 ? 3.945 3.862 12.722 1.00 87.12 132 LYS A C 1
ATOM 1051 O O . LYS A 1 132 ? 4.959 3.183 12.883 1.00 87.12 132 LYS A O 1
ATOM 1056 N N . TYR A 1 133 ? 2.716 3.373 12.856 1.00 89.56 133 TYR A N 1
ATOM 1057 C CA . TYR A 1 133 ? 2.413 2.017 13.323 1.00 89.56 133 TYR A CA 1
ATOM 1058 C C . TYR A 1 133 ? 1.652 1.212 12.265 1.00 89.56 133 TYR A C 1
ATOM 1060 O O . TYR A 1 133 ? 1.048 1.775 11.357 1.00 89.56 133 TYR A O 1
ATOM 1068 N N . CYS A 1 134 ? 1.704 -0.115 12.375 1.00 91.12 134 CYS A N 1
ATOM 1069 C CA . CYS A 1 134 ? 0.869 -1.002 11.568 1.00 91.12 134 CYS A CA 1
ATOM 1070 C C . CYS A 1 134 ? -0.577 -0.958 12.082 1.00 91.12 134 CYS A C 1
ATOM 1072 O O . CYS A 1 134 ? -0.800 -0.953 13.295 1.00 91.12 134 CYS A O 1
ATOM 1074 N N . GLN A 1 135 ? -1.546 -0.969 11.169 1.00 94.00 135 GLN A N 1
ATOM 1075 C CA . GLN A 1 135 ? -2.965 -1.065 11.500 1.00 94.00 135 GLN A CA 1
ATOM 1076 C C . GLN A 1 135 ? -3.267 -2.385 12.219 1.00 94.00 135 GLN A C 1
ATOM 1078 O O . GLN A 1 135 ? -2.987 -3.460 11.690 1.00 94.00 135 GLN A O 1
ATOM 1083 N N . LYS A 1 136 ? -3.862 -2.318 13.415 1.00 92.00 136 LYS A N 1
ATOM 1084 C CA . LYS A 1 136 ? -4.322 -3.520 14.125 1.00 92.00 136 LYS A CA 1
ATOM 1085 C C . LYS A 1 136 ? -5.576 -4.084 13.463 1.00 92.00 136 LYS A C 1
ATOM 1087 O O . LYS A 1 136 ? -6.507 -3.327 13.189 1.00 92.00 136 LYS A O 1
ATOM 1092 N N . VAL A 1 137 ? -5.630 -5.402 13.292 1.00 89.12 137 VAL A N 1
ATOM 1093 C CA . VAL A 1 137 ? -6.808 -6.126 12.797 1.00 89.12 137 VAL A CA 1
ATOM 1094 C C . VAL A 1 137 ? -7.351 -7.024 13.905 1.00 89.12 137 VAL A C 1
ATOM 1096 O O . VAL A 1 137 ? -6.599 -7.580 14.706 1.00 89.12 137 VAL A O 1
ATOM 1099 N N . GLU A 1 138 ? -8.671 -7.120 14.004 1.00 87.88 138 GLU A N 1
ATOM 1100 C CA . GLU A 1 138 ? -9.330 -8.037 14.925 1.00 87.88 138 GLU A CA 1
ATOM 1101 C C . GLU A 1 138 ? -9.111 -9.505 14.529 1.00 87.88 138 GLU A C 1
ATOM 1103 O O . GLU A 1 138 ? -9.136 -9.859 13.356 1.00 87.88 138 GLU A O 1
ATOM 1108 N N . GLY A 1 139 ? -8.868 -10.369 15.518 1.00 78.69 139 GLY A N 1
ATOM 1109 C CA . GLY A 1 139 ? -8.638 -11.799 15.293 1.00 78.69 139 GLY A CA 1
ATOM 1110 C C . GLY A 1 139 ? -7.292 -12.157 14.652 1.00 78.69 139 GLY A C 1
ATOM 1111 O O . GLY A 1 139 ? -7.008 -13.342 14.503 1.00 78.69 139 GLY A O 1
ATOM 1112 N N . ASP A 1 140 ? -6.447 -11.180 14.305 1.00 66.00 140 ASP A N 1
ATOM 1113 C CA . ASP A 1 140 ? -5.116 -11.465 13.775 1.00 66.00 140 ASP A CA 1
ATOM 1114 C C . ASP A 1 140 ? -4.186 -11.969 14.889 1.00 66.00 140 ASP A C 1
ATOM 1116 O O . ASP A 1 140 ? -3.932 -11.293 15.890 1.00 66.00 140 ASP A O 1
ATOM 1120 N N . VAL A 1 141 ? -3.683 -13.188 14.702 1.00 54.91 141 VAL A N 1
ATOM 1121 C CA . VAL A 1 141 ? -2.787 -13.872 15.639 1.00 54.91 141 VAL A CA 1
ATOM 1122 C C . VAL A 1 141 ? -1.313 -13.601 15.288 1.00 54.91 141 VAL A C 1
ATOM 1124 O O . VAL A 1 141 ? -0.429 -13.954 16.069 1.00 54.91 141 VAL A O 1
ATOM 1127 N N . ARG A 1 142 ? -1.003 -12.993 14.124 1.00 53.44 142 ARG A N 1
ATOM 1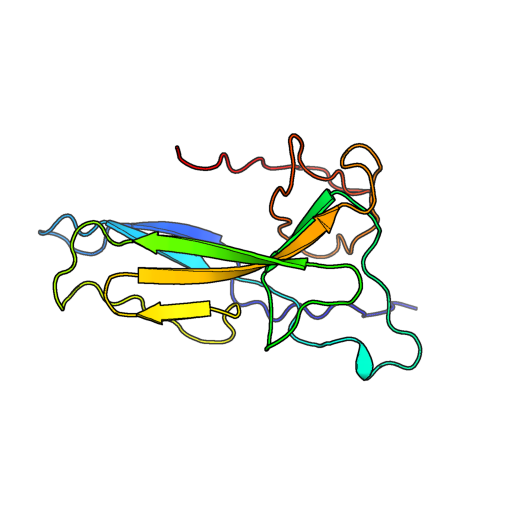128 C CA . ARG A 1 142 ? 0.379 -12.780 13.647 1.00 53.44 142 ARG A CA 1
ATOM 1129 C C . ARG A 1 142 ? 0.539 -11.534 12.760 1.00 53.44 142 ARG A C 1
ATOM 1131 O O . ARG A 1 142 ? 0.728 -11.647 11.550 1.00 53.44 142 ARG A O 1
ATOM 1138 N N . VAL A 1 143 ? 0.676 -10.361 13.380 1.00 52.66 143 VAL A N 1
ATOM 1139 C CA . VAL A 1 143 ? 1.196 -9.164 12.693 1.00 52.66 143 VAL A CA 1
ATOM 1140 C C . VAL A 1 143 ? 2.679 -9.375 12.368 1.00 52.66 143 VAL A C 1
ATOM 1142 O O . VAL A 1 143 ? 3.540 -9.289 13.245 1.00 52.66 143 VAL A O 1
ATOM 1145 N N . ARG A 1 144 ? 3.005 -9.660 11.103 1.00 51.06 144 ARG A N 1
ATOM 1146 C CA . ARG A 1 144 ? 4.395 -9.665 10.622 1.00 51.06 144 ARG A CA 1
ATOM 1147 C C . ARG A 1 144 ? 4.736 -8.290 10.066 1.00 51.06 144 ARG A C 1
ATOM 1149 O O . ARG A 1 144 ? 4.348 -7.951 8.953 1.00 51.06 144 ARG A O 1
ATOM 1156 N N . THR A 1 145 ? 5.494 -7.510 10.830 1.00 41.31 145 THR A N 1
ATOM 1157 C CA . THR A 1 145 ? 6.148 -6.306 10.312 1.00 41.31 145 THR A CA 1
ATOM 1158 C C . THR A 1 145 ? 7.225 -6.746 9.326 1.00 41.31 145 THR A C 1
ATOM 1160 O O . THR A 1 145 ? 8.299 -7.187 9.732 1.00 41.31 145 THR A O 1
ATOM 1163 N N . VAL A 1 146 ? 6.944 -6.659 8.027 1.00 44.22 146 VAL A N 1
ATOM 1164 C CA . VAL A 1 146 ? 8.014 -6.678 7.028 1.00 44.22 146 VAL A CA 1
ATOM 1165 C C . VAL A 1 146 ? 8.598 -5.271 7.059 1.00 44.22 146 VAL A C 1
ATOM 1167 O O . VAL A 1 146 ? 7.935 -4.313 6.662 1.00 44.22 146 VAL A O 1
ATOM 1170 N N . LEU A 1 147 ? 9.772 -5.125 7.676 1.00 30.92 147 LEU A N 1
ATOM 1171 C CA . LEU A 1 147 ? 10.479 -3.848 7.739 1.00 30.92 147 LEU A CA 1
ATOM 1172 C C . LEU A 1 147 ? 10.612 -3.281 6.317 1.00 30.92 147 LEU A C 1
ATOM 1174 O O . LEU A 1 147 ? 10.959 -4.045 5.410 1.00 30.92 147 LEU A O 1
ATOM 1178 N N . PRO A 1 148 ? 10.360 -1.977 6.096 1.00 32.84 148 PRO A N 1
ATOM 1179 C CA . PRO A 1 148 ? 10.819 -1.351 4.869 1.00 32.84 148 PRO A CA 1
ATOM 1180 C C . PRO A 1 148 ? 12.341 -1.518 4.840 1.00 32.84 148 PRO A C 1
ATOM 1182 O O . PRO A 1 148 ? 13.027 -1.110 5.778 1.00 32.84 148 PRO A O 1
ATOM 1185 N N . LEU A 1 149 ? 12.848 -2.208 3.817 1.00 33.03 149 LEU A N 1
ATOM 1186 C CA . LEU A 1 149 ? 14.282 -2.272 3.565 1.00 33.03 149 LEU A CA 1
ATOM 1187 C C . LEU A 1 149 ? 14.750 -0.831 3.328 1.00 33.03 149 LEU A C 1
ATOM 1189 O O . LEU A 1 149 ? 14.217 -0.160 2.441 1.00 33.03 149 LEU A O 1
ATOM 1193 N N . GLN A 1 150 ? 15.640 -0.373 4.211 1.00 29.62 150 GLN A N 1
ATOM 1194 C CA . GLN A 1 150 ? 16.317 0.924 4.148 1.00 29.62 150 GLN A CA 1
ATOM 1195 C C . GLN A 1 150 ? 17.174 1.032 2.889 1.00 29.62 150 GLN A C 1
ATOM 1197 O O . GLN A 1 150 ? 17.726 -0.011 2.465 1.00 29.62 150 GLN A O 1
#

Secondary structure (DSSP, 8-state):
--------EES---EEEEEE-SSS-EEEEEE--EE----GGGSSS--PPPSSEEEEE--TTSPPTTPEEEEEEEE-SS--TT-B----SS--SEEEEBTEEEEEEEEEESS-TTSPBP---SS----EE-SSSPPPBTT-S-----PPP-

Organism: Caerostris extrusa (NCBI:txid172846)